Protein AF-A0A1V5JZT6-F1 (afdb_monomer_lite)

Sequence (123 aa):
MNTASHFVGMGGAITLSLIAFSIVFLVLIALMGIIYANRYLAEQVDRRNREKAASKAPSGDGSGGRMAAAVALPDDGDLVAAITGALAMSLGRPVVVTGIRPVRQSGSLWKALARSQNIEGLD

Structure (mmCIF, N/CA/C/O backbone):
data_AF-A0A1V5JZT6-F1
#
_entry.id   AF-A0A1V5JZT6-F1
#
loop_
_atom_site.group_PDB
_atom_site.id
_atom_site.type_symbol
_atom_site.label_atom_id
_atom_site.label_alt_id
_atom_site.label_comp_id
_atom_site.label_asym_id
_atom_site.label_entity_id
_atom_site.label_seq_id
_atom_site.pdbx_PDB_ins_code
_atom_site.Cartn_x
_atom_site.Cartn_y
_atom_site.Cartn_z
_atom_site.occupancy
_atom_site.B_iso_or_equiv
_atom_site.auth_seq_id
_atom_site.auth_comp_id
_atom_site.auth_asym_id
_atom_site.auth_atom_id
_atom_site.pdbx_PDB_model_num
ATOM 1 N N . MET A 1 1 ? 2.656 5.191 -39.996 1.00 47.81 1 MET A N 1
ATOM 2 C CA . MET A 1 1 ? 4.045 5.525 -39.607 1.00 47.81 1 MET A CA 1
ATOM 3 C C . MET A 1 1 ? 4.459 4.561 -38.511 1.00 47.81 1 MET A C 1
ATOM 5 O O . MET A 1 1 ? 3.778 4.494 -37.498 1.00 47.81 1 MET A O 1
ATOM 9 N N . ASN A 1 2 ? 5.464 3.727 -38.776 1.00 48.38 2 ASN A N 1
ATOM 10 C CA . ASN A 1 2 ? 5.832 2.595 -37.925 1.00 48.38 2 ASN A CA 1
ATOM 11 C C . ASN A 1 2 ? 6.775 3.093 -36.816 1.00 48.38 2 ASN A C 1
ATOM 13 O O . ASN A 1 2 ? 7.939 3.373 -37.074 1.00 48.38 2 ASN A O 1
ATOM 17 N N . THR A 1 3 ? 6.287 3.259 -35.587 1.00 61.16 3 THR A N 1
ATOM 18 C CA . THR A 1 3 ? 7.100 3.733 -34.447 1.00 61.16 3 THR A CA 1
ATOM 19 C C . THR A 1 3 ? 8.181 2.729 -34.034 1.00 61.16 3 THR A C 1
ATOM 21 O O . THR A 1 3 ? 9.178 3.112 -33.428 1.00 61.16 3 THR A O 1
ATOM 24 N N . ALA A 1 4 ? 8.030 1.460 -34.424 1.00 59.03 4 ALA A N 1
ATOM 25 C CA . ALA A 1 4 ? 8.967 0.382 -34.124 1.00 59.03 4 ALA A CA 1
ATOM 26 C C . ALA A 1 4 ? 10.372 0.603 -34.714 1.00 59.03 4 ALA A C 1
ATOM 28 O O . ALA A 1 4 ? 11.355 0.232 -34.082 1.00 59.03 4 ALA A O 1
ATOM 29 N N . SER A 1 5 ? 10.506 1.263 -35.871 1.00 61.88 5 SER A N 1
ATOM 30 C CA . SER A 1 5 ? 11.818 1.507 -36.494 1.00 61.88 5 SER A CA 1
ATOM 31 C C . SER A 1 5 ? 12.684 2.529 -35.748 1.00 61.88 5 SER A C 1
ATOM 33 O O . SER A 1 5 ? 13.885 2.576 -35.983 1.00 61.88 5 SER A O 1
ATOM 35 N N . HIS A 1 6 ? 12.115 3.314 -34.826 1.00 60.75 6 HIS A 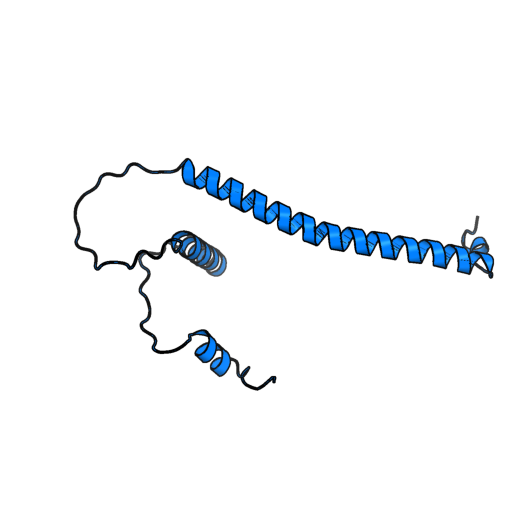N 1
ATOM 36 C CA . HIS A 1 6 ? 12.868 4.286 -34.020 1.00 60.75 6 HIS A CA 1
ATOM 37 C C 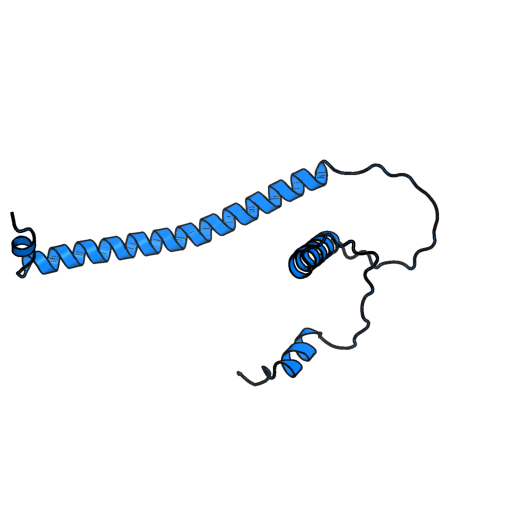. HIS A 1 6 ? 13.564 3.666 -32.799 1.00 60.75 6 HIS A C 1
ATOM 39 O O . HIS A 1 6 ? 14.431 4.302 -32.205 1.00 60.75 6 HIS A O 1
ATOM 45 N N . PHE A 1 7 ? 13.209 2.430 -32.434 1.00 60.28 7 PHE A N 1
ATOM 46 C CA . PHE A 1 7 ? 13.749 1.746 -31.254 1.00 60.28 7 PHE A CA 1
ATOM 47 C C . PHE A 1 7 ? 14.697 0.589 -31.597 1.00 60.28 7 PHE A C 1
ATOM 49 O O . PHE A 1 7 ? 15.230 -0.055 -30.695 1.00 60.28 7 PHE A O 1
ATOM 56 N N . VAL A 1 8 ? 14.942 0.330 -32.884 1.00 72.00 8 VAL A N 1
ATOM 57 C CA . VAL A 1 8 ? 15.839 -0.737 -33.343 1.00 72.00 8 VAL A CA 1
ATOM 58 C C . VAL A 1 8 ? 17.222 -0.143 -33.618 1.00 72.00 8 VAL A C 1
ATOM 60 O O . VAL A 1 8 ? 17.422 0.572 -34.594 1.00 72.00 8 VAL A O 1
ATOM 63 N N . GLY A 1 9 ? 18.174 -0.415 -32.721 1.00 74.56 9 GLY A N 1
ATOM 64 C CA . GLY A 1 9 ? 19.558 0.066 -32.784 1.00 74.56 9 GLY A CA 1
ATOM 65 C C . GLY A 1 9 ? 20.082 0.541 -31.424 1.00 74.56 9 GLY A C 1
ATOM 66 O O . GLY A 1 9 ? 19.330 0.643 -30.456 1.00 74.56 9 GLY A O 1
ATOM 67 N N . MET A 1 10 ? 21.378 0.863 -31.347 1.00 77.25 10 MET A N 1
ATOM 68 C CA . MET A 1 10 ? 22.046 1.281 -30.101 1.00 77.25 10 MET A CA 1
ATOM 69 C C . MET A 1 10 ? 21.366 2.491 -29.431 1.00 77.25 10 MET A C 1
ATOM 71 O O . MET A 1 10 ? 21.229 2.518 -28.211 1.00 77.25 10 MET A O 1
ATOM 75 N N . GLY A 1 11 ? 20.866 3.450 -30.219 1.00 80.19 11 GLY A N 1
ATOM 76 C CA . GLY A 1 11 ? 20.129 4.610 -29.702 1.00 80.19 11 GLY A CA 1
ATOM 77 C C . GLY A 1 11 ? 18.795 4.245 -29.042 1.00 80.19 11 GLY A C 1
ATOM 78 O O . GLY A 1 11 ? 18.471 4.776 -27.984 1.00 80.19 11 GLY A O 1
ATOM 79 N N . GLY A 1 12 ? 18.063 3.277 -29.603 1.00 84.31 12 GLY A N 1
ATOM 80 C CA . GLY A 1 12 ? 16.787 2.811 -29.053 1.00 84.31 12 GLY A CA 1
ATOM 81 C C . GLY A 1 12 ? 16.943 2.099 -27.709 1.00 84.31 12 GLY A C 1
ATOM 82 O O . GLY A 1 12 ? 16.147 2.325 -26.799 1.00 84.31 12 GLY A O 1
ATOM 83 N N . ALA A 1 13 ? 18.009 1.309 -27.548 1.00 85.00 13 ALA A N 1
ATOM 84 C CA . ALA A 1 13 ? 18.318 0.633 -26.287 1.00 85.00 13 ALA A CA 1
ATOM 85 C C . ALA A 1 13 ? 18.632 1.625 -25.152 1.00 85.00 13 ALA A C 1
ATOM 87 O O . ALA A 1 13 ? 18.190 1.431 -24.020 1.00 85.00 13 ALA A O 1
ATOM 88 N N . ILE A 1 14 ? 19.342 2.717 -25.458 1.00 88.94 14 ILE A N 1
ATOM 89 C CA . ILE A 1 14 ? 19.654 3.775 -24.484 1.00 88.94 14 ILE A CA 1
ATOM 90 C C . ILE A 1 14 ? 18.373 4.494 -24.046 1.00 88.94 14 ILE A C 1
ATOM 92 O O . ILE A 1 14 ? 18.149 4.676 -22.849 1.00 88.94 14 ILE A O 1
ATOM 96 N N . THR A 1 15 ? 17.501 4.858 -24.992 1.00 87.88 15 THR A N 1
ATOM 97 C CA . THR A 1 15 ? 16.217 5.502 -24.677 1.00 87.88 15 THR A CA 1
ATOM 98 C C . THR A 1 15 ? 15.310 4.582 -23.861 1.00 87.88 15 THR A C 1
ATOM 100 O O . THR A 1 15 ? 14.728 5.024 -22.872 1.00 87.88 15 THR A O 1
ATOM 103 N N . LEU A 1 16 ? 15.230 3.296 -24.218 1.00 88.88 16 LEU A N 1
ATOM 104 C CA . LEU A 1 16 ? 14.450 2.308 -23.473 1.00 88.88 16 LEU A CA 1
ATOM 105 C C . LEU A 1 16 ? 14.975 2.140 -22.038 1.00 88.88 16 LEU A C 1
ATOM 107 O O . LEU A 1 16 ? 14.182 2.116 -21.102 1.00 88.88 16 LEU A O 1
ATOM 111 N N . SER A 1 17 ? 16.300 2.080 -21.861 1.00 90.31 17 SER A N 1
ATOM 112 C CA . SER A 1 17 ? 16.945 1.970 -20.546 1.00 90.31 17 SER A CA 1
ATOM 113 C C . SER A 1 17 ? 16.669 3.192 -19.663 1.00 90.31 17 SER A C 1
ATOM 115 O O . SER A 1 17 ? 16.270 3.040 -18.510 1.00 90.31 17 SER A O 1
ATOM 117 N N . LEU A 1 18 ? 16.783 4.407 -20.212 1.00 91.94 18 LEU A N 1
ATOM 118 C CA . LEU A 1 18 ? 16.464 5.646 -19.492 1.00 91.94 18 LEU A CA 1
ATOM 119 C C . LEU A 1 18 ? 14.994 5.707 -19.055 1.00 91.94 18 LEU A C 1
ATOM 121 O O . LEU A 1 18 ? 14.707 6.059 -17.909 1.00 91.94 18 LEU A O 1
ATOM 125 N N . ILE A 1 19 ? 14.066 5.335 -19.943 1.00 92.19 19 ILE A N 1
ATOM 126 C CA . ILE A 1 19 ? 12.631 5.302 -19.628 1.00 92.19 19 ILE A CA 1
ATOM 127 C C . ILE A 1 19 ? 12.348 4.246 -18.554 1.00 92.19 19 ILE A C 1
ATOM 129 O O . ILE A 1 19 ? 11.666 4.535 -17.572 1.00 92.19 19 ILE A O 1
ATOM 133 N N . ALA A 1 20 ? 12.904 3.042 -18.693 1.00 92.75 20 ALA A N 1
ATOM 134 C CA . ALA A 1 20 ? 12.725 1.971 -17.720 1.00 92.75 20 ALA A CA 1
ATOM 135 C C . ALA A 1 20 ? 13.264 2.362 -16.335 1.00 92.75 20 ALA A C 1
ATOM 137 O O . ALA A 1 20 ? 12.574 2.187 -15.331 1.00 92.75 20 ALA A O 1
ATOM 138 N N . PHE A 1 21 ? 14.455 2.960 -16.273 1.00 94.50 21 PHE A N 1
ATOM 139 C CA . PHE A 1 21 ? 15.064 3.405 -15.019 1.00 94.50 21 PHE A CA 1
ATOM 140 C C . PHE A 1 21 ? 14.255 4.525 -14.344 1.00 94.50 21 PHE A C 1
ATOM 142 O O . PHE A 1 21 ? 14.090 4.528 -13.125 1.00 94.50 21 PHE A O 1
ATOM 149 N N . SER A 1 22 ? 13.665 5.433 -15.129 1.00 95.88 22 SER A N 1
ATOM 150 C CA . SER A 1 22 ? 12.751 6.462 -14.616 1.00 95.88 22 SER A CA 1
ATOM 151 C C . SER A 1 22 ? 11.490 5.861 -13.981 1.00 95.88 22 SER A C 1
ATOM 153 O O . SER A 1 22 ? 11.093 6.278 -12.890 1.00 95.88 22 SER A O 1
ATOM 155 N N . ILE A 1 23 ? 10.893 4.845 -14.615 1.00 95.44 23 ILE A N 1
ATOM 156 C CA . ILE A 1 23 ? 9.709 4.156 -14.081 1.00 95.44 23 ILE A CA 1
ATOM 157 C C . ILE A 1 23 ? 10.037 3.474 -12.748 1.00 95.44 23 ILE A C 1
ATOM 159 O O . ILE A 1 23 ? 9.241 3.555 -11.816 1.00 95.44 23 ILE A O 1
ATOM 163 N N . VAL A 1 24 ? 11.214 2.855 -12.616 1.00 96.12 24 VAL A N 1
ATOM 164 C CA . VAL A 1 24 ? 11.638 2.218 -11.356 1.00 96.12 24 VAL A CA 1
ATOM 165 C C . VAL A 1 24 ? 11.663 3.228 -10.208 1.00 96.12 24 VAL A C 1
ATOM 167 O O . VAL A 1 24 ? 11.139 2.939 -9.134 1.00 96.12 24 VAL A O 1
ATOM 170 N N . PHE A 1 25 ? 12.184 4.438 -10.424 1.00 96.69 25 PHE A N 1
ATOM 171 C CA . PHE A 1 25 ? 12.137 5.477 -9.392 1.00 96.69 25 PHE A CA 1
ATOM 172 C C . PHE A 1 25 ? 10.719 5.930 -9.056 1.00 96.69 25 PHE A C 1
ATOM 174 O O . PHE A 1 25 ? 10.402 6.082 -7.878 1.00 96.69 25 PHE A O 1
ATOM 181 N N . LEU A 1 26 ? 9.854 6.109 -10.059 1.00 95.69 26 LEU A N 1
ATOM 182 C CA . LEU A 1 26 ? 8.441 6.421 -9.830 1.00 95.69 26 LEU A CA 1
ATOM 183 C C . LEU A 1 26 ? 7.768 5.353 -8.966 1.00 95.69 26 LEU A C 1
ATOM 185 O O . LEU A 1 26 ? 7.033 5.692 -8.042 1.00 95.69 26 LEU A O 1
ATOM 189 N N . VAL A 1 27 ? 8.060 4.078 -9.220 1.00 96.69 27 VAL A N 1
ATOM 190 C CA . VAL A 1 27 ? 7.541 2.958 -8.429 1.00 96.69 27 VAL A CA 1
ATOM 191 C C . VAL A 1 27 ? 8.075 2.998 -6.998 1.00 96.69 27 VAL A C 1
ATOM 193 O O . VAL A 1 27 ? 7.292 2.857 -6.063 1.00 96.69 27 VAL A O 1
ATOM 196 N N . LEU A 1 28 ? 9.373 3.239 -6.794 1.00 96.38 28 LEU A N 1
ATOM 197 C CA . LEU A 1 28 ? 9.954 3.343 -5.450 1.00 96.38 28 LEU A CA 1
ATOM 198 C C . LEU A 1 28 ? 9.346 4.505 -4.652 1.00 96.38 28 LEU A C 1
ATOM 200 O O . LEU A 1 28 ? 8.992 4.329 -3.486 1.00 96.38 28 LEU A O 1
ATOM 204 N N . ILE A 1 29 ? 9.162 5.667 -5.284 1.00 96.19 29 ILE A N 1
ATOM 205 C CA . ILE A 1 29 ? 8.506 6.828 -4.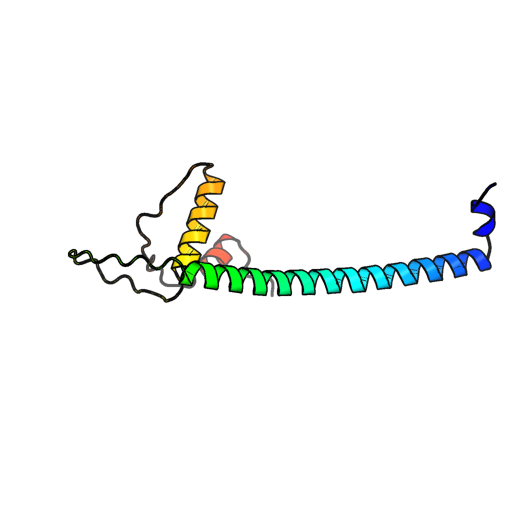668 1.00 96.19 29 ILE A CA 1
ATOM 206 C C . ILE A 1 29 ? 7.036 6.518 -4.374 1.00 96.19 29 ILE A C 1
ATOM 208 O O . ILE A 1 29 ? 6.554 6.851 -3.295 1.00 96.19 29 ILE A O 1
ATOM 212 N N . ALA A 1 30 ? 6.322 5.860 -5.290 1.00 95.12 30 ALA A N 1
ATOM 213 C CA . ALA A 1 30 ? 4.924 5.491 -5.095 1.00 95.12 30 ALA A CA 1
ATOM 214 C C . ALA A 1 30 ? 4.752 4.496 -3.939 1.00 95.12 30 ALA A C 1
ATOM 216 O O . ALA A 1 30 ? 3.891 4.700 -3.088 1.00 95.12 30 ALA A O 1
ATOM 217 N N . LEU A 1 31 ? 5.592 3.461 -3.856 1.00 95.44 31 LEU A N 1
ATOM 218 C CA . LEU A 1 31 ? 5.566 2.491 -2.759 1.00 95.44 31 LEU A CA 1
ATOM 219 C C . LEU A 1 31 ? 5.898 3.151 -1.417 1.00 95.44 31 LEU A C 1
ATOM 221 O O . LEU A 1 31 ? 5.185 2.940 -0.435 1.00 95.44 31 LEU A O 1
ATOM 225 N N . MET A 1 32 ? 6.922 4.007 -1.384 1.00 94.31 32 MET A N 1
ATOM 226 C CA . MET A 1 32 ? 7.250 4.809 -0.204 1.00 94.31 32 MET A CA 1
ATOM 227 C C . MET A 1 32 ? 6.075 5.715 0.195 1.00 94.31 32 MET A C 1
ATOM 229 O O . MET A 1 32 ? 5.703 5.790 1.366 1.00 94.31 32 MET A O 1
ATOM 233 N N . GLY A 1 33 ? 5.444 6.352 -0.792 1.00 94.50 33 GLY A N 1
ATOM 234 C CA . GLY A 1 33 ? 4.270 7.197 -0.620 1.00 94.50 33 GLY A CA 1
ATOM 235 C C . GLY A 1 33 ? 3.072 6.438 -0.059 1.00 94.50 33 GLY A C 1
ATOM 236 O O . GLY A 1 33 ? 2.426 6.945 0.849 1.00 94.50 33 GLY A O 1
ATOM 237 N N . ILE A 1 34 ? 2.800 5.215 -0.522 1.00 94.56 34 ILE A N 1
ATOM 238 C CA . ILE A 1 34 ? 1.701 4.375 -0.017 1.00 94.56 34 ILE A CA 1
ATOM 239 C C . ILE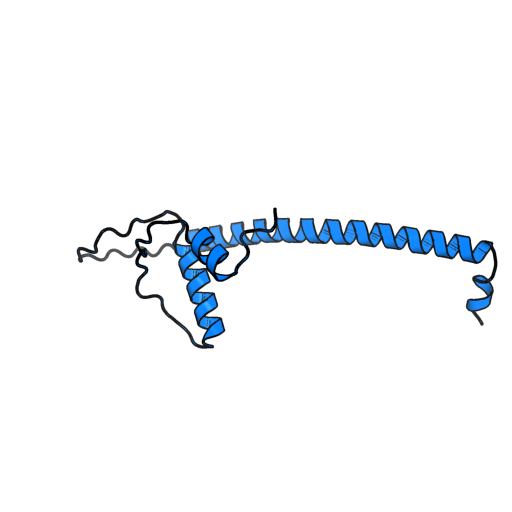 A 1 34 ? 1.914 4.026 1.458 1.00 94.56 34 ILE A C 1
ATOM 241 O O . ILE A 1 34 ? 0.984 4.148 2.257 1.00 94.56 34 ILE A O 1
ATOM 245 N N . ILE A 1 35 ? 3.132 3.637 1.844 1.00 91.31 35 ILE A N 1
ATOM 246 C CA . ILE A 1 35 ? 3.456 3.333 3.247 1.00 91.31 35 ILE A CA 1
ATOM 247 C C . ILE A 1 35 ? 3.240 4.579 4.116 1.00 91.31 35 ILE A C 1
ATOM 249 O O . ILE A 1 35 ? 2.604 4.507 5.171 1.00 91.31 35 ILE A O 1
ATOM 253 N N . TYR A 1 36 ? 3.717 5.736 3.653 1.00 91.25 36 TYR A N 1
ATOM 254 C CA . TYR A 1 36 ? 3.581 6.993 4.386 1.00 91.25 36 TYR A CA 1
ATOM 255 C C . TYR A 1 36 ? 2.124 7.475 4.461 1.00 91.25 36 TYR A C 1
ATOM 257 O O . TYR A 1 36 ? 1.669 7.918 5.515 1.00 91.25 36 TYR A O 1
ATOM 265 N N . ALA A 1 37 ? 1.369 7.333 3.370 1.00 88.44 37 ALA A N 1
ATOM 266 C CA . ALA A 1 37 ? -0.044 7.677 3.293 1.00 88.44 37 ALA A CA 1
ATOM 267 C C . ALA A 1 37 ? -0.878 6.818 4.244 1.00 88.44 37 ALA A C 1
ATOM 269 O O . ALA A 1 37 ? -1.692 7.359 4.987 1.00 88.44 37 ALA A O 1
ATOM 270 N N . ASN A 1 38 ? -0.640 5.504 4.286 1.00 89.62 38 ASN A N 1
ATOM 271 C CA . ASN A 1 38 ? -1.333 4.605 5.207 1.00 89.62 38 ASN A CA 1
ATOM 272 C C . ASN A 1 38 ? -1.033 4.944 6.668 1.00 89.62 38 ASN A C 1
ATOM 274 O O . ASN A 1 38 ? -1.950 4.973 7.485 1.00 89.62 38 ASN A O 1
ATOM 278 N N . ARG A 1 39 ? 0.224 5.261 6.997 1.00 85.81 39 ARG A N 1
ATOM 279 C CA . ARG A 1 39 ? 0.592 5.704 8.346 1.00 85.81 39 ARG A CA 1
ATOM 280 C C . ARG A 1 39 ? -0.118 7.007 8.725 1.00 85.81 39 ARG A C 1
ATOM 282 O O . ARG A 1 39 ? -0.689 7.106 9.805 1.00 85.81 39 ARG A O 1
ATOM 289 N N . TYR A 1 40 ? -0.131 7.985 7.824 1.00 87.56 40 TYR A N 1
ATOM 290 C CA . TYR A 1 40 ? -0.784 9.270 8.065 1.00 87.56 40 TYR A CA 1
ATOM 291 C C . TYR A 1 40 ? -2.311 9.147 8.174 1.00 87.56 40 TYR A C 1
ATOM 293 O O . TYR A 1 40 ? -2.935 9.788 9.019 1.00 87.56 40 TYR A O 1
ATOM 301 N N . LEU A 1 41 ? -2.924 8.290 7.354 1.00 83.69 41 LEU A N 1
ATOM 302 C CA . LEU A 1 41 ? -4.348 7.972 7.433 1.00 83.69 41 LEU A CA 1
ATOM 303 C C . LEU A 1 41 ? -4.688 7.253 8.739 1.00 83.69 41 LEU A C 1
ATOM 305 O O . LEU A 1 41 ? -5.689 7.602 9.354 1.00 83.69 41 LEU A O 1
ATOM 309 N N . ALA A 1 42 ? -3.857 6.313 9.194 1.00 77.12 42 ALA A N 1
ATOM 310 C CA . ALA A 1 42 ? -4.050 5.640 10.476 1.00 77.12 42 ALA A CA 1
ATOM 311 C C . ALA A 1 42 ? -4.026 6.642 11.641 1.00 77.12 42 ALA A C 1
ATOM 313 O O . ALA A 1 42 ? -4.952 6.664 12.446 1.00 77.12 42 ALA A O 1
ATOM 314 N N . GLU A 1 43 ? -3.040 7.545 11.672 1.00 79.88 43 GLU A N 1
ATOM 315 C CA . GLU A 1 43 ? -2.952 8.600 12.691 1.00 79.88 43 GLU A CA 1
ATOM 316 C C . GLU A 1 43 ? -4.150 9.570 12.637 1.00 79.88 43 GLU A C 1
ATOM 318 O O . GLU A 1 43 ? -4.631 10.035 13.670 1.00 79.88 43 GLU A O 1
ATOM 323 N N . GLN A 1 44 ? -4.670 9.881 11.447 1.00 76.75 44 GLN A N 1
ATOM 324 C CA . GLN A 1 44 ? -5.858 10.727 11.304 1.00 76.75 44 GLN A CA 1
ATOM 325 C C . GLN A 1 44 ? -7.161 10.034 11.702 1.00 76.75 44 GLN A C 1
ATOM 327 O O . GLN A 1 44 ? -8.045 10.677 12.272 1.00 76.75 44 GLN A O 1
ATOM 332 N N . VAL A 1 45 ? -7.319 8.761 11.346 1.00 79.81 45 VAL A N 1
ATOM 333 C CA . VAL A 1 45 ? -8.497 7.966 11.705 1.00 79.81 45 VAL A CA 1
ATOM 334 C C . VAL A 1 45 ? -8.542 7.781 13.216 1.00 79.81 45 VAL A C 1
ATOM 336 O O . VAL A 1 45 ? -9.602 7.978 13.806 1.00 79.81 45 VAL A O 1
ATOM 339 N N . ASP A 1 46 ? -7.398 7.513 13.842 1.00 75.38 46 ASP A N 1
ATOM 340 C CA . ASP A 1 46 ? -7.281 7.396 15.294 1.00 75.38 46 ASP A CA 1
ATOM 341 C C . ASP A 1 46 ? -7.659 8.709 16.002 1.00 75.38 46 ASP A C 1
ATOM 343 O O . ASP A 1 46 ? -8.521 8.733 16.883 1.00 75.38 46 ASP A O 1
ATOM 347 N N . ARG A 1 47 ? -7.150 9.855 15.524 1.00 74.31 47 ARG A N 1
ATOM 348 C CA . ARG A 1 47 ? -7.542 11.182 16.043 1.00 74.31 47 ARG A CA 1
ATOM 349 C C . ARG A 1 47 ? -9.038 11.467 15.887 1.00 74.31 47 ARG A C 1
ATOM 351 O O . ARG A 1 47 ? -9.675 11.896 16.847 1.00 74.31 47 ARG A O 1
ATOM 358 N N . ARG A 1 48 ? -9.622 11.193 14.714 1.00 71.44 48 ARG A N 1
ATOM 359 C CA . ARG A 1 48 ? -11.065 11.391 14.471 1.00 71.44 48 ARG A CA 1
ATOM 360 C C . ARG A 1 48 ? -11.934 10.465 15.319 1.00 71.44 48 ARG A C 1
ATOM 362 O O . ARG A 1 48 ? -13.012 10.874 15.748 1.00 71.44 48 ARG A O 1
ATOM 369 N N . ASN A 1 49 ? -11.495 9.233 15.563 1.00 70.69 49 ASN A N 1
ATOM 370 C CA . ASN A 1 49 ? -12.188 8.322 16.469 1.00 70.69 49 ASN A CA 1
ATOM 371 C C . ASN A 1 49 ? -12.126 8.826 17.914 1.00 70.69 49 ASN A C 1
ATOM 373 O O . ASN A 1 49 ? -13.149 8.816 18.599 1.00 70.69 49 ASN A O 1
ATOM 377 N N . ARG A 1 50 ? -10.983 9.364 18.352 1.00 67.19 50 ARG A N 1
ATOM 378 C CA . ARG A 1 50 ? -10.823 9.947 19.691 1.00 67.19 50 ARG A CA 1
ATOM 379 C C . ARG A 1 50 ? -11.702 11.183 19.911 1.00 67.19 50 ARG A C 1
ATOM 381 O O . ARG A 1 50 ? -12.332 11.315 20.958 1.00 67.19 50 ARG A O 1
ATOM 388 N N . GLU A 1 51 ? -11.819 12.051 18.907 1.00 67.50 51 GLU A N 1
ATOM 389 C CA . GLU A 1 51 ? -12.715 13.220 18.934 1.00 67.50 51 GLU A CA 1
ATOM 390 C C . GLU A 1 51 ? -14.203 12.822 18.951 1.00 67.50 51 GLU A C 1
ATOM 392 O O . GLU A 1 51 ? -15.006 13.422 19.673 1.00 67.50 51 GLU A O 1
ATOM 397 N N . LYS A 1 52 ? -14.582 11.766 18.216 1.00 59.66 52 LYS A N 1
ATOM 398 C CA . LYS A 1 52 ? -15.942 11.196 18.256 1.00 59.66 52 LYS A CA 1
ATOM 399 C C . LYS A 1 52 ? -16.268 10.500 19.580 1.00 59.66 52 LYS A C 1
ATOM 401 O O . LYS A 1 52 ? -17.419 10.540 20.010 1.00 59.66 52 LYS A O 1
ATOM 406 N N . ALA A 1 53 ? -15.288 9.881 20.233 1.00 58.50 53 ALA A N 1
ATOM 407 C CA . ALA A 1 53 ? -15.463 9.277 21.553 1.00 58.50 53 ALA A CA 1
ATOM 408 C C . ALA A 1 53 ? -15.648 10.345 22.648 1.00 58.50 53 ALA A C 1
ATOM 410 O O . ALA A 1 53 ? -16.502 10.192 23.519 1.00 58.50 53 ALA A O 1
ATOM 411 N N . ALA A 1 54 ? -14.930 11.470 22.557 1.00 57.94 54 ALA A N 1
ATOM 412 C CA . ALA A 1 54 ? -15.055 12.586 23.500 1.00 57.94 54 ALA A CA 1
ATOM 413 C C . ALA A 1 54 ? -16.412 13.316 23.426 1.00 57.94 54 ALA A C 1
ATOM 415 O O . ALA A 1 54 ? -16.839 13.930 24.400 1.00 57.94 54 ALA A O 1
ATOM 416 N N . SER A 1 55 ? -17.114 13.233 22.292 1.00 54.56 55 SER A N 1
ATOM 417 C CA . SER A 1 55 ? -18.409 13.894 22.069 1.00 54.56 55 SER A CA 1
ATOM 418 C C . SER A 1 55 ? -19.629 13.002 22.350 1.00 54.56 55 SER A C 1
ATOM 420 O O . SER A 1 55 ? -20.763 13.462 22.223 1.00 54.56 55 SER A O 1
ATOM 422 N N . LYS A 1 56 ? -19.425 11.746 22.777 1.00 49.81 56 LYS A N 1
ATOM 423 C CA . LYS A 1 56 ? -20.505 10.780 23.046 1.00 49.81 56 LYS A CA 1
ATOM 424 C C . LYS A 1 56 ? -20.522 10.249 24.483 1.00 49.81 56 LYS A C 1
ATOM 426 O O . LYS A 1 56 ? -20.947 9.118 24.696 1.00 49.81 56 LYS A O 1
ATOM 431 N N . ALA A 1 57 ? -20.086 11.045 25.461 1.00 40.97 57 ALA A N 1
ATOM 432 C CA . ALA A 1 57 ? -20.258 10.717 26.876 1.00 40.97 57 ALA A CA 1
ATOM 433 C C . ALA A 1 57 ? -21.761 10.688 27.231 1.00 40.97 57 ALA A C 1
ATOM 435 O O . ALA A 1 57 ? -22.407 11.738 27.188 1.00 40.97 57 ALA A O 1
ATOM 436 N N . PRO A 1 58 ? -22.354 9.528 27.573 1.00 49.00 58 PRO A N 1
ATOM 437 C CA . PRO A 1 58 ? -23.693 9.487 28.122 1.00 49.00 58 PRO A CA 1
ATOM 438 C C . PRO A 1 58 ? -23.579 9.714 29.629 1.00 49.00 58 PRO A C 1
ATOM 440 O O . PRO A 1 58 ? -23.033 8.885 30.358 1.00 49.00 58 PRO A O 1
ATOM 443 N N . SER A 1 59 ? -24.116 10.834 30.102 1.00 50.31 59 SER A N 1
ATOM 444 C CA . SER A 1 59 ? -24.463 11.020 31.508 1.00 50.31 59 SER A CA 1
ATOM 445 C C . SER A 1 59 ? -25.585 10.034 31.843 1.00 50.31 59 SER A C 1
ATOM 447 O O . SER A 1 59 ? -26.748 10.282 31.536 1.00 50.31 59 SER A O 1
ATOM 449 N N . GLY A 1 60 ? -25.225 8.878 32.394 1.00 38.09 60 GLY A N 1
ATOM 450 C CA . GLY A 1 60 ? -26.162 7.841 32.816 1.00 38.09 60 GLY A CA 1
ATOM 451 C C . GLY A 1 60 ? -25.961 7.520 34.287 1.00 38.09 60 GLY A C 1
ATOM 452 O O . GLY A 1 60 ? -25.209 6.612 34.622 1.00 38.09 60 GLY A O 1
ATOM 453 N N . ASP A 1 61 ? -26.623 8.294 35.141 1.00 45.97 61 ASP A N 1
ATOM 454 C CA . ASP A 1 61 ? -26.832 7.987 36.553 1.00 45.97 61 ASP A CA 1
ATOM 455 C C . ASP A 1 61 ? -27.825 6.809 36.650 1.00 45.97 61 ASP A C 1
ATOM 457 O O . ASP A 1 61 ? -28.856 6.809 35.972 1.00 45.97 61 ASP A O 1
ATOM 461 N N . GLY A 1 62 ? -27.512 5.767 37.426 1.00 37.31 62 GLY A N 1
ATOM 462 C CA . GLY A 1 62 ? -28.336 4.554 37.468 1.00 37.31 62 GLY A CA 1
ATOM 463 C C . GLY A 1 62 ? -27.792 3.451 38.374 1.00 37.31 62 GLY A C 1
ATOM 464 O O . GLY A 1 62 ? -26.942 2.657 37.986 1.00 37.31 62 GLY A O 1
ATOM 465 N N . SER A 1 63 ? -28.312 3.413 39.596 1.00 43.94 63 SER A N 1
ATOM 466 C CA . SER A 1 63 ? -27.951 2.543 40.715 1.00 43.94 63 SER A CA 1
ATOM 467 C C . SER A 1 63 ? -28.091 1.027 40.488 1.00 43.94 63 SER A C 1
ATOM 469 O O . SER A 1 63 ? -29.075 0.573 39.912 1.00 43.94 63 SER A O 1
ATOM 471 N N . GLY A 1 64 ? -27.240 0.256 41.181 1.00 43.53 64 GLY A N 1
ATOM 472 C CA . GLY A 1 64 ? -27.691 -0.932 41.924 1.00 43.53 64 GLY A CA 1
ATOM 473 C C . GLY A 1 64 ? -27.477 -2.306 41.281 1.00 43.53 64 GLY A C 1
ATOM 474 O O . GLY A 1 64 ? -28.381 -2.868 40.678 1.00 43.53 64 GLY A O 1
ATOM 475 N N . GLY A 1 65 ? -26.326 -2.924 41.554 1.00 35.53 65 GLY A N 1
ATOM 476 C CA . GLY A 1 65 ? -26.118 -4.363 41.376 1.00 35.53 65 GLY A CA 1
ATOM 477 C C . GLY A 1 65 ? -24.657 -4.737 41.597 1.00 35.53 65 GLY A C 1
ATOM 478 O O . GLY A 1 65 ? -23.799 -4.321 40.827 1.00 35.53 65 GLY A O 1
ATOM 479 N N . ARG A 1 66 ? -24.349 -5.491 42.663 1.00 48.03 66 ARG A N 1
ATOM 480 C CA . ARG A 1 66 ? -22.985 -5.973 42.951 1.00 48.03 66 ARG A CA 1
ATOM 481 C C . ARG A 1 66 ? -22.545 -6.932 41.844 1.00 48.03 66 ARG A C 1
ATOM 483 O O . ARG A 1 66 ? -22.803 -8.129 41.915 1.00 48.03 66 ARG A O 1
ATOM 490 N N . MET A 1 67 ? -21.888 -6.396 40.826 1.00 42.47 67 MET A N 1
ATOM 491 C CA . MET A 1 67 ? -21.201 -7.171 39.808 1.00 42.47 67 MET A CA 1
ATOM 492 C C . MET A 1 67 ? -19.781 -7.429 40.311 1.00 42.47 67 MET A C 1
ATOM 494 O O . MET A 1 67 ? -19.109 -6.510 40.782 1.00 42.47 67 MET A O 1
ATOM 498 N N . ALA A 1 68 ? -19.353 -8.694 40.283 1.00 46.50 68 ALA A N 1
ATOM 499 C CA . ALA A 1 68 ? -17.972 -9.067 40.566 1.00 46.50 68 ALA A CA 1
ATOM 500 C C . ALA A 1 68 ? -17.047 -8.151 39.763 1.00 46.50 68 ALA A C 1
ATOM 502 O O . ALA A 1 68 ? -17.292 -7.961 38.572 1.00 46.50 68 ALA A O 1
ATOM 503 N N . ALA A 1 69 ? -16.053 -7.565 40.436 1.00 41.94 69 ALA A N 1
ATOM 504 C CA . ALA A 1 69 ? -15.148 -6.582 39.862 1.00 41.94 69 ALA A CA 1
ATOM 505 C C . ALA A 1 69 ? -14.568 -7.115 38.548 1.00 41.94 69 ALA A C 1
ATOM 507 O O . ALA A 1 69 ? -13.649 -7.936 38.539 1.00 41.94 69 ALA A O 1
ATOM 508 N N . ALA A 1 70 ? -15.150 -6.665 37.435 1.00 49.69 70 ALA A N 1
ATOM 509 C CA . ALA A 1 70 ? -14.486 -6.701 36.157 1.00 49.69 70 ALA A CA 1
ATOM 510 C C . ALA A 1 70 ? -13.212 -5.894 36.377 1.00 49.69 70 ALA A C 1
ATOM 512 O O . ALA A 1 70 ? -13.271 -4.734 36.790 1.00 49.69 70 ALA A O 1
ATOM 513 N N . VAL A 1 71 ? -12.065 -6.543 36.204 1.00 45.38 71 VAL A N 1
ATOM 514 C CA . VAL A 1 71 ? -10.805 -5.826 36.079 1.00 45.38 71 VAL A CA 1
ATOM 515 C C . VAL A 1 71 ? -11.002 -4.948 34.855 1.00 45.38 71 VAL A C 1
ATOM 517 O O . VAL A 1 71 ? -10.986 -5.447 33.736 1.00 45.38 71 VAL A O 1
ATOM 520 N N . ALA A 1 72 ? -11.319 -3.677 35.081 1.00 46.41 72 ALA A N 1
ATOM 521 C CA . ALA A 1 72 ? -11.352 -2.679 34.038 1.00 46.41 72 ALA A CA 1
ATOM 522 C C . ALA A 1 72 ? -9.898 -2.488 33.615 1.00 46.41 72 ALA A C 1
ATOM 524 O O . ALA A 1 72 ? -9.170 -1.694 34.213 1.00 46.41 72 ALA A O 1
ATOM 525 N N . LEU A 1 73 ? -9.450 -3.289 32.647 1.00 51.97 73 LEU A N 1
ATOM 526 C CA . LEU A 1 73 ? -8.275 -2.912 31.896 1.00 51.97 73 LEU A CA 1
ATOM 527 C C . LEU A 1 73 ? -8.669 -1.650 31.120 1.00 51.97 73 LEU A C 1
ATOM 529 O O . LEU A 1 73 ? -9.711 -1.639 30.454 1.00 51.97 73 LEU A O 1
ATOM 533 N N . PRO A 1 74 ? -7.904 -0.556 31.250 1.00 46.75 74 PRO A N 1
ATOM 534 C CA . PRO A 1 74 ? -8.086 0.568 30.353 1.00 46.75 74 PRO A CA 1
ATOM 535 C C . PRO A 1 74 ? -7.865 0.018 28.935 1.00 46.75 74 PRO A C 1
ATOM 537 O O . PRO A 1 74 ? -6.903 -0.716 28.729 1.00 46.75 74 PRO A O 1
ATOM 540 N N . ASP A 1 75 ? -8.770 0.338 28.007 1.00 58.69 75 ASP A N 1
ATOM 541 C CA . ASP A 1 75 ? -8.758 -0.028 26.573 1.00 58.69 75 ASP A CA 1
ATOM 542 C C . ASP A 1 75 ? -9.462 -1.317 26.090 1.00 58.69 75 ASP A C 1
ATOM 544 O O . ASP A 1 75 ? -9.468 -1.593 24.890 1.00 58.69 75 ASP A O 1
ATOM 548 N N . ASP A 1 76 ? -10.175 -2.071 26.936 1.00 67.81 76 ASP A N 1
ATOM 549 C CA . ASP A 1 76 ? -10.879 -3.279 26.447 1.00 67.81 76 ASP A CA 1
ATOM 550 C C . ASP A 1 76 ? -12.077 -2.978 25.522 1.00 67.81 76 ASP A C 1
ATOM 552 O O . ASP A 1 76 ? -12.490 -3.843 24.752 1.00 67.81 76 ASP A O 1
ATOM 556 N N . GLY A 1 77 ? -12.644 -1.766 25.563 1.00 73.00 77 GLY A N 1
ATOM 557 C CA . GLY A 1 77 ? -13.834 -1.391 24.785 1.00 73.00 77 GLY A CA 1
ATOM 558 C C . GLY A 1 77 ? -13.644 -1.501 23.269 1.00 73.00 77 GLY A C 1
ATOM 559 O O . GLY A 1 77 ? -14.522 -2.017 22.573 1.00 73.00 77 GLY A O 1
ATOM 560 N N . ASP A 1 78 ? -12.478 -1.090 22.772 1.00 76.31 78 ASP A N 1
ATOM 561 C CA . ASP A 1 78 ? -12.134 -1.167 21.350 1.00 76.31 78 ASP A CA 1
ATOM 562 C C . ASP A 1 78 ? -11.919 -2.618 20.909 1.00 76.31 78 ASP A C 1
ATOM 564 O O . ASP A 1 78 ? -12.380 -3.028 19.839 1.00 76.31 78 ASP A O 1
ATOM 568 N N . LEU A 1 79 ? -11.317 -3.436 21.777 1.00 80.38 79 LEU A N 1
ATOM 569 C CA . LEU A 1 79 ? -11.206 -4.882 21.585 1.00 80.38 79 LEU A CA 1
ATOM 570 C C . LEU A 1 79 ? -12.585 -5.550 21.541 1.00 80.38 79 LEU A C 1
ATOM 572 O O . LEU A 1 79 ? -12.843 -6.358 20.645 1.00 80.38 79 LEU A O 1
ATOM 576 N N . VAL A 1 80 ? -13.501 -5.188 22.447 1.00 82.38 80 VAL A N 1
ATOM 577 C CA . VAL A 1 80 ? -14.881 -5.701 22.432 1.00 82.38 80 VAL A CA 1
ATOM 578 C C . VAL A 1 80 ? -15.575 -5.324 21.126 1.00 82.38 80 VAL A C 1
ATOM 580 O O . VAL A 1 80 ? -16.213 -6.177 20.505 1.00 82.38 80 VAL A O 1
ATOM 583 N N . ALA A 1 81 ? -15.453 -4.071 20.686 1.00 84.00 81 ALA A N 1
ATOM 584 C CA . ALA A 1 81 ? -16.067 -3.588 19.455 1.00 84.00 81 ALA A CA 1
ATOM 585 C C . ALA A 1 81 ? -15.514 -4.317 18.221 1.00 84.00 81 ALA A C 1
ATOM 587 O O . ALA A 1 81 ? -16.293 -4.759 17.373 1.00 84.00 81 ALA A O 1
ATOM 588 N N . ALA A 1 82 ? -14.196 -4.516 18.152 1.00 85.44 82 ALA A N 1
ATOM 589 C CA . ALA A 1 82 ? -13.544 -5.258 17.078 1.00 85.44 82 ALA A CA 1
ATOM 590 C C . ALA A 1 82 ? -14.007 -6.724 17.028 1.00 85.44 82 ALA A C 1
ATOM 592 O O . ALA A 1 82 ? -14.392 -7.214 15.964 1.00 85.44 82 ALA A O 1
ATOM 593 N N . ILE A 1 83 ? -14.050 -7.408 18.178 1.00 85.31 83 ILE A N 1
ATOM 594 C CA . ILE A 1 83 ? -14.539 -8.793 18.280 1.00 85.31 83 ILE A CA 1
ATOM 595 C C . ILE A 1 83 ? -16.020 -8.872 17.881 1.00 85.31 83 ILE A C 1
ATOM 597 O O . ILE A 1 83 ? -16.415 -9.761 17.124 1.00 85.31 83 ILE A O 1
ATOM 601 N N . THR A 1 84 ? -16.841 -7.922 18.335 1.00 84.75 84 THR A N 1
ATOM 602 C CA . THR A 1 84 ? -18.273 -7.858 17.998 1.00 84.75 84 THR A CA 1
ATOM 603 C C . THR A 1 84 ? -18.484 -7.638 16.501 1.00 84.75 84 THR A C 1
ATOM 605 O O . THR A 1 84 ? -19.319 -8.307 15.895 1.00 84.75 84 THR A O 1
ATOM 608 N N . GLY A 1 85 ? -17.709 -6.743 15.883 1.00 84.56 85 GLY A N 1
ATOM 609 C CA . GLY A 1 85 ? -17.754 -6.486 14.444 1.00 84.56 85 GLY A CA 1
ATOM 610 C C . GLY A 1 85 ? -17.340 -7.703 13.617 1.00 84.56 85 GLY A C 1
ATOM 611 O O . GLY A 1 85 ? -18.038 -8.069 12.671 1.00 84.56 85 GLY A O 1
ATOM 612 N N . ALA A 1 86 ? -16.262 -8.384 14.013 1.00 86.88 86 ALA A N 1
ATOM 613 C CA . ALA A 1 86 ? -15.813 -9.614 13.364 1.00 86.88 86 ALA A CA 1
ATOM 614 C C . ALA A 1 86 ? -16.869 -10.731 13.452 1.00 86.88 86 ALA A C 1
ATOM 616 O O . ALA A 1 86 ? -17.133 -11.419 12.464 1.00 86.88 86 ALA A O 1
ATOM 617 N N . LEU A 1 87 ? -17.527 -10.878 14.607 1.00 85.00 87 LEU A N 1
ATOM 618 C CA . LEU A 1 87 ? -18.631 -11.823 14.789 1.00 85.00 87 LEU A CA 1
ATOM 619 C C . LEU A 1 87 ? -19.840 -11.456 13.925 1.00 85.00 87 LEU A C 1
ATOM 621 O O . LEU A 1 87 ? -20.382 -12.325 13.246 1.00 85.00 87 LEU A O 1
ATOM 625 N N . ALA A 1 88 ? -20.234 -10.182 13.900 1.00 87.75 88 ALA A N 1
ATOM 626 C CA . ALA A 1 88 ? -21.356 -9.724 13.088 1.00 87.75 88 ALA A CA 1
ATOM 627 C C . ALA A 1 88 ? -21.125 -9.971 11.587 1.00 87.75 88 ALA A C 1
ATOM 629 O O . ALA A 1 88 ? -22.051 -10.361 10.875 1.00 87.75 88 ALA A O 1
ATOM 630 N N . MET A 1 89 ? -19.882 -9.810 11.124 1.00 85.12 89 MET A N 1
ATOM 631 C CA . MET A 1 89 ? -19.488 -10.097 9.745 1.00 85.12 89 MET A CA 1
ATOM 632 C C . MET A 1 89 ? -19.480 -11.601 9.442 1.00 85.12 89 MET A C 1
ATOM 634 O O . MET A 1 89 ? -20.019 -12.016 8.422 1.00 85.12 89 MET A O 1
ATOM 638 N N . SER A 1 90 ? -18.921 -12.421 10.337 1.00 87.81 90 SER A N 1
ATOM 639 C CA . SER A 1 90 ? -18.851 -13.883 10.183 1.00 87.81 90 SER A CA 1
ATOM 640 C C . SER A 1 90 ? -20.235 -14.546 10.179 1.00 87.81 90 SER A C 1
ATOM 642 O O . SER A 1 90 ? -20.507 -15.451 9.395 1.00 87.81 90 SER A O 1
ATOM 644 N N . LEU A 1 91 ? -21.139 -14.062 11.032 1.00 88.56 91 LEU A N 1
ATOM 645 C CA . LEU A 1 91 ? -22.488 -14.608 11.193 1.00 88.56 91 LEU A CA 1
ATOM 646 C C . LEU A 1 91 ? -23.514 -13.960 10.247 1.00 88.56 91 LEU A C 1
ATOM 648 O O . LEU A 1 91 ? -24.652 -14.427 10.177 1.00 88.56 91 LEU A O 1
ATOM 652 N N . GLY A 1 92 ? -23.148 -12.870 9.559 1.00 87.81 92 GLY A N 1
ATOM 653 C CA . GLY A 1 92 ? -24.035 -12.104 8.675 1.00 87.81 92 GLY A CA 1
ATOM 654 C C . GLY A 1 92 ? -25.242 -11.480 9.386 1.00 87.81 92 GLY A C 1
ATOM 655 O O . GLY A 1 92 ? -26.255 -11.182 8.753 1.00 87.81 92 GLY A O 1
ATOM 656 N N . ARG A 1 93 ? -25.183 -11.335 10.714 1.00 84.56 93 ARG A N 1
ATOM 657 C CA . ARG A 1 93 ? -26.288 -10.880 11.571 1.00 84.56 93 ARG A CA 1
ATOM 658 C C . ARG A 1 93 ? -25.743 -9.983 12.680 1.00 84.56 93 ARG A C 1
ATOM 660 O O . ARG A 1 93 ? -24.616 -10.195 13.115 1.00 84.56 93 ARG A O 1
ATOM 667 N N . PRO A 1 94 ? -26.520 -9.008 13.177 1.00 83.88 94 PRO A N 1
ATOM 668 C CA . PRO A 1 94 ? -26.092 -8.194 14.307 1.00 83.88 94 PRO A CA 1
ATOM 669 C C . PRO A 1 94 ? -25.968 -9.058 15.571 1.00 83.88 94 PRO A C 1
ATOM 671 O O . PRO A 1 94 ? -26.878 -9.821 15.900 1.00 83.88 94 PRO A O 1
ATOM 674 N N . VAL A 1 95 ? -24.842 -8.930 16.276 1.00 84.00 95 VAL A N 1
ATOM 675 C CA . VAL A 1 95 ? -24.525 -9.673 17.507 1.00 84.00 95 VAL A CA 1
ATOM 676 C C . VAL A 1 95 ? -24.235 -8.676 18.626 1.00 84.00 95 VAL A C 1
ATOM 678 O O . VAL A 1 95 ? -23.626 -7.637 18.386 1.00 84.00 95 VAL A O 1
ATOM 681 N N . VAL A 1 96 ? -24.669 -8.990 19.849 1.00 83.50 96 VAL A N 1
ATOM 682 C CA . VAL A 1 96 ? -24.404 -8.189 21.053 1.00 83.50 96 VAL A CA 1
ATOM 683 C C . VAL A 1 96 ? -23.597 -9.029 22.036 1.00 83.50 96 VAL A C 1
ATOM 685 O O . VAL A 1 96 ? -23.997 -10.142 22.380 1.00 83.50 96 VAL A O 1
ATOM 688 N N . VAL A 1 97 ? -22.465 -8.497 22.500 1.00 79.50 97 VAL A N 1
ATOM 689 C CA . VAL A 1 97 ? -21.643 -9.135 23.535 1.00 79.50 97 VAL A CA 1
ATOM 690 C C . VAL A 1 97 ? -22.255 -8.841 24.903 1.00 79.50 97 VAL A C 1
ATOM 692 O O . VAL A 1 97 ? -22.316 -7.694 25.332 1.00 79.50 97 VAL A O 1
ATOM 695 N N . THR A 1 98 ? -22.725 -9.883 25.589 1.00 81.00 98 THR A N 1
ATOM 696 C CA . THR A 1 98 ? -23.398 -9.772 26.897 1.00 81.00 98 THR A CA 1
ATOM 697 C C . THR A 1 98 ? -22.448 -9.869 28.087 1.00 81.00 98 THR A C 1
ATOM 699 O O . THR A 1 98 ? -22.796 -9.453 29.189 1.00 81.00 98 THR A O 1
ATOM 702 N N . GLY A 1 99 ? -21.244 -10.404 27.894 1.00 72.94 99 GLY A N 1
ATOM 703 C CA . GLY A 1 99 ? -20.247 -10.475 28.950 1.00 72.94 99 GLY A CA 1
ATOM 704 C C . GLY A 1 99 ? -18.942 -11.088 28.474 1.00 72.94 99 GLY A C 1
ATOM 705 O O . GLY A 1 99 ? -18.929 -12.025 27.678 1.00 72.94 99 GLY A O 1
ATOM 706 N N . ILE A 1 100 ? -17.843 -10.564 29.003 1.00 74.81 100 ILE A N 1
ATOM 707 C CA . ILE A 1 100 ? -16.496 -11.080 28.783 1.00 74.81 100 ILE A CA 1
ATOM 708 C C . ILE A 1 100 ? -16.032 -11.662 30.106 1.00 74.81 100 ILE A C 1
ATOM 710 O O . ILE A 1 100 ? -16.101 -11.004 31.145 1.00 74.81 100 ILE A O 1
ATOM 714 N N . ARG A 1 101 ? -15.586 -12.917 30.082 1.00 78.12 101 ARG A N 1
ATOM 715 C CA . ARG A 1 101 ? -14.952 -13.539 31.242 1.00 78.12 101 ARG A CA 1
ATOM 716 C C . ARG A 1 101 ? -13.522 -13.900 30.875 1.00 78.12 101 ARG A C 1
ATOM 718 O O . ARG A 1 101 ? -13.332 -14.574 29.862 1.00 78.12 101 ARG A O 1
ATOM 725 N N . PRO A 1 102 ? -12.527 -13.508 31.685 1.00 66.25 102 PRO A N 1
ATOM 726 C CA . PRO A 1 102 ? -11.174 -13.983 31.481 1.00 66.25 102 PRO A CA 1
ATOM 727 C C . PRO A 1 102 ? -11.166 -15.496 31.686 1.00 66.25 102 PRO A C 1
ATOM 729 O O . PRO A 1 102 ? -11.518 -16.001 32.757 1.00 66.25 102 PRO A O 1
ATOM 732 N N . VAL A 1 103 ? -10.761 -16.231 30.655 1.00 72.19 103 VAL A N 1
ATOM 733 C CA . VAL A 1 103 ? -10.428 -17.641 30.823 1.00 72.19 103 VAL A CA 1
ATOM 734 C C . VAL A 1 103 ? -9.135 -17.662 31.628 1.00 72.19 103 VAL A C 1
ATOM 736 O O . VAL A 1 103 ? -8.091 -17.223 31.150 1.00 72.19 103 VAL A O 1
ATOM 739 N N . ARG A 1 104 ? -9.206 -18.123 32.880 1.00 59.75 104 ARG A N 1
ATOM 740 C CA . ARG A 1 104 ? -8.020 -18.376 33.707 1.00 59.75 104 ARG A CA 1
ATOM 741 C C . ARG A 1 104 ? -7.272 -19.572 33.130 1.00 59.75 104 ARG A C 1
ATOM 743 O O . ARG A 1 104 ? -7.387 -20.686 33.629 1.00 59.75 104 ARG A O 1
ATOM 750 N N . GLN A 1 105 ? -6.543 -19.344 32.048 1.00 58.62 105 GLN A N 1
ATOM 751 C CA . GLN A 1 105 ? -5.652 -20.328 31.469 1.00 58.62 105 GLN A CA 1
ATOM 752 C C . GLN A 1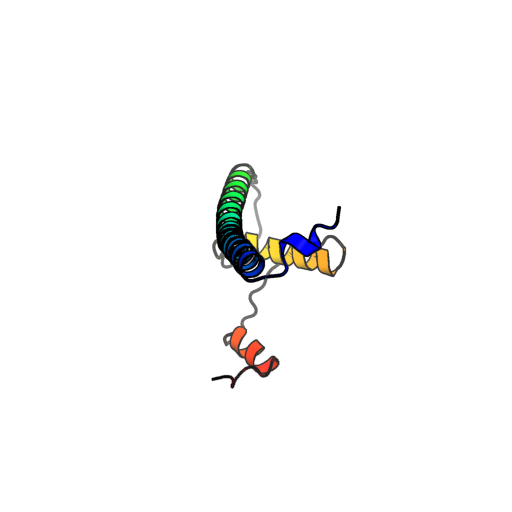 105 ? -4.244 -20.039 31.982 1.00 58.62 105 GLN A C 1
ATOM 754 O O . GLN A 1 105 ? -3.700 -18.957 31.777 1.00 58.62 105 GLN A O 1
ATOM 759 N N . SER A 1 106 ? -3.675 -20.996 32.711 1.00 50.81 106 SER A N 1
ATOM 760 C CA . SER A 1 106 ? -2.280 -20.931 33.137 1.00 50.81 106 SER A CA 1
ATOM 761 C C . SER A 1 106 ? -1.395 -21.227 31.923 1.00 50.81 106 SER A C 1
ATOM 763 O O . SER A 1 106 ? -1.327 -22.368 31.468 1.00 50.81 106 SER A O 1
ATOM 765 N N . GLY A 1 107 ? -0.781 -20.189 31.349 1.00 65.62 107 GLY A N 1
ATOM 766 C CA . GLY A 1 107 ? 0.136 -20.285 30.207 1.00 65.62 107 GLY A CA 1
ATOM 767 C C . GLY A 1 107 ? -0.132 -19.239 29.123 1.00 65.62 107 GLY A C 1
ATOM 768 O O . GLY A 1 107 ? -1.217 -18.667 29.050 1.00 65.62 107 GLY A O 1
ATOM 769 N N . SER A 1 108 ? 0.855 -18.968 28.262 1.00 75.12 108 SER A N 1
ATOM 770 C CA . SER A 1 108 ? 0.637 -18.057 27.138 1.00 75.12 108 SER A CA 1
ATOM 771 C C . SER A 1 108 ? -0.226 -18.733 26.070 1.00 75.12 108 SER A C 1
ATOM 773 O O . SER A 1 108 ? 0.127 -19.782 25.525 1.00 75.12 108 SER A O 1
ATOM 775 N N . LEU A 1 109 ? -1.361 -18.106 25.747 1.00 73.81 109 LEU A N 1
ATOM 776 C CA . LEU A 1 109 ? -2.272 -18.546 24.684 1.00 73.81 109 LEU A CA 1
ATOM 777 C C . LEU A 1 109 ? -1.536 -18.690 23.342 1.00 73.81 109 LEU A C 1
ATOM 779 O O . LEU A 1 109 ? -1.794 -19.610 22.575 1.00 73.81 109 LEU A O 1
ATOM 783 N N . TRP A 1 110 ? -0.540 -17.832 23.118 1.00 67.19 110 TRP A N 1
ATOM 784 C CA . TRP A 1 110 ? 0.359 -17.876 21.971 1.00 67.19 110 TRP A CA 1
ATOM 785 C C . TRP A 1 110 ? 1.192 -19.158 21.896 1.00 67.19 110 TRP A C 1
ATOM 787 O O . TRP A 1 110 ? 1.297 -19.728 20.818 1.00 67.19 110 TRP A O 1
ATOM 797 N N . LYS A 1 111 ? 1.709 -19.679 23.020 1.00 73.00 111 LYS A N 1
ATOM 798 C CA . LYS A 1 111 ? 2.390 -20.991 23.038 1.00 73.00 111 LYS A CA 1
ATOM 799 C C . LYS A 1 111 ? 1.413 -22.151 22.875 1.00 73.00 111 LYS A C 1
ATOM 801 O O . LYS A 1 111 ? 1.771 -23.202 22.358 1.00 73.00 111 LYS A O 1
ATOM 806 N N . ALA A 1 112 ? 0.174 -22.007 23.342 1.00 74.94 112 ALA A N 1
ATOM 807 C CA . ALA A 1 112 ? -0.849 -23.027 23.113 1.00 74.94 112 ALA A CA 1
ATOM 808 C C . ALA A 1 112 ? -1.240 -23.100 21.625 1.00 74.94 112 ALA A C 1
ATOM 810 O O . ALA A 1 112 ? -1.326 -24.193 21.067 1.00 74.94 112 ALA A O 1
ATOM 811 N N . LEU A 1 113 ? -1.395 -21.944 20.973 1.00 76.94 113 LEU A N 1
ATOM 812 C CA . LEU A 1 113 ? -1.672 -21.851 19.542 1.00 76.94 113 LEU A CA 1
ATOM 813 C C . LEU A 1 113 ? -0.482 -22.301 18.692 1.00 76.94 113 LEU A C 1
ATOM 815 O O . LEU A 1 113 ? -0.685 -23.067 17.753 1.00 76.94 113 LEU A O 1
ATOM 819 N N . ALA A 1 114 ? 0.744 -21.920 19.060 1.00 76.31 114 ALA A N 1
ATOM 820 C CA . ALA A 1 114 ? 1.956 -22.348 18.365 1.00 76.31 114 ALA A CA 1
ATOM 821 C C . ALA A 1 114 ? 2.111 -23.876 18.342 1.00 76.31 114 ALA A C 1
ATOM 823 O O . ALA A 1 114 ? 2.384 -24.457 17.292 1.00 76.31 114 ALA A O 1
ATOM 824 N N . ARG A 1 115 ? 1.816 -24.537 19.468 1.00 74.50 115 ARG A N 1
ATOM 825 C CA . ARG A 1 115 ? 1.750 -26.003 19.538 1.00 74.50 115 ARG A CA 1
ATOM 826 C C . ARG A 1 115 ? 0.637 -26.585 18.676 1.00 74.50 115 ARG A C 1
ATOM 828 O O . ARG A 1 115 ? 0.874 -27.551 17.963 1.00 74.50 115 ARG A O 1
ATOM 835 N N . SER A 1 116 ? -0.560 -25.993 18.699 1.00 75.75 116 SER A N 1
ATOM 836 C CA . SER A 1 116 ? -1.678 -26.476 17.872 1.00 75.75 116 SER A CA 1
ATOM 837 C C . SER A 1 116 ? -1.435 -26.325 16.368 1.00 75.75 116 SER A C 1
ATOM 839 O O . SER A 1 116 ? -1.982 -27.091 15.583 1.00 75.75 116 SER A O 1
ATOM 841 N N . GLN A 1 117 ? -0.607 -25.355 15.974 1.00 79.44 117 GLN A N 1
ATOM 842 C CA . GLN A 1 117 ? -0.256 -25.089 14.581 1.00 79.44 117 GLN A CA 1
ATOM 843 C C . GLN A 1 117 ? 1.090 -25.704 14.176 1.00 79.44 117 GLN A C 1
ATOM 845 O O . GLN A 1 117 ? 1.523 -25.502 13.047 1.00 79.44 117 GLN A O 1
ATOM 850 N N . ASN A 1 118 ? 1.730 -26.474 15.065 1.00 73.19 118 ASN A N 1
ATOM 851 C CA . ASN A 1 118 ? 3.016 -27.136 14.830 1.00 73.19 118 ASN A CA 1
ATOM 852 C C . ASN A 1 118 ? 4.099 -26.190 14.265 1.00 73.19 118 ASN A C 1
ATOM 854 O O . ASN A 1 118 ? 4.878 -26.570 13.396 1.00 73.19 118 ASN A O 1
ATOM 858 N N . ILE A 1 119 ? 4.113 -24.940 14.739 1.00 75.56 119 ILE A N 1
ATOM 859 C CA . ILE A 1 119 ? 5.069 -23.900 14.317 1.00 75.56 119 ILE A CA 1
ATOM 860 C C . ILE A 1 119 ? 6.267 -23.771 15.271 1.00 75.56 119 ILE A C 1
ATOM 862 O O . ILE A 1 119 ? 7.114 -22.902 15.089 1.00 75.56 119 ILE A O 1
ATOM 866 N N . GLU A 1 120 ? 6.356 -24.620 16.297 1.00 64.81 120 GLU A N 1
ATOM 867 C CA . GLU A 1 120 ? 7.541 -24.702 17.155 1.00 64.81 120 GLU A CA 1
ATOM 868 C C . GLU A 1 120 ? 8.621 -25.521 16.421 1.00 64.81 120 GLU A C 1
ATOM 870 O O . GLU A 1 120 ? 8.467 -26.729 16.255 1.00 64.81 120 GLU A O 1
ATOM 875 N N . GLY A 1 121 ? 9.690 -24.866 15.941 1.00 57.78 121 GLY A N 1
ATOM 876 C CA . GLY A 1 121 ? 10.834 -25.537 15.295 1.00 57.78 121 GLY A CA 1
ATOM 877 C C . GLY A 1 121 ? 11.419 -24.869 14.042 1.00 57.78 121 GLY A C 1
ATOM 878 O O . GLY A 1 121 ? 12.299 -25.455 13.421 1.00 57.78 121 GLY A O 1
ATOM 879 N N . LEU A 1 122 ? 10.947 -23.680 13.653 1.00 53.34 122 LEU A N 1
ATOM 880 C CA . LEU A 1 122 ? 11.581 -22.854 12.616 1.00 53.34 122 LEU A CA 1
ATOM 881 C C . LEU A 1 122 ? 12.560 -21.863 13.265 1.00 53.34 122 LEU A C 1
ATOM 883 O O . LEU A 1 122 ? 12.333 -20.657 13.220 1.00 53.34 122 LEU A O 1
ATOM 887 N N . ASP A 1 123 ? 13.598 -22.397 13.907 1.00 49.38 123 ASP A N 1
ATOM 888 C CA . ASP A 1 123 ? 14.815 -21.654 14.263 1.00 49.38 123 ASP A CA 1
ATOM 889 C C . ASP A 1 123 ? 15.953 -22.058 13.314 1.00 49.38 123 ASP A C 1
ATOM 891 O O . ASP A 1 123 ? 16.032 -23.262 12.963 1.00 49.38 123 ASP A O 1
#

pLDDT: mean 72.95, std 16.93, range [35.53, 96.69]

Secondary structure (DSSP, 8-state):
--GGGGSSSHHHHHHHHHHHHHHHHHHHHHHHHHHHHHHHHHHHHHHHHHHHHHT------------------TTHHHHHHHHHHHHHHHHTS------------SS-HHHHHHHHTT-TT--

Radius of gyration: 27.93 Å; chains: 1; bounding box: 50×41×83 Å

Foldseek 3Di:
DDPVVVLPDPVNVVVVVVVVVVVVVVVVVVVVVVVVVVVVVVVVVVVVVVVVVVVPDDPDDDDDDDDDDDPP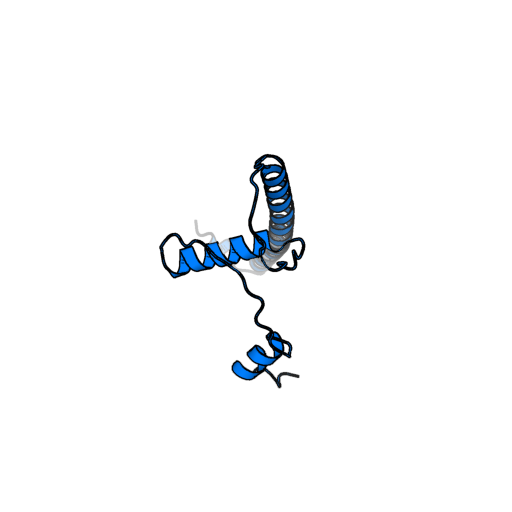DPPCVVVLVVVQVVVCVVVVHRDDDPDDDDDPDDDDPVVVVCVVVVVPPPD